Protein AF-A0A6P0R7S5-F1 (afdb_monomer_lite)

pLDDT: mean 88.48, std 10.62, range [42.62, 98.12]

Foldseek 3Di:
DDDDDDPVRVCVVCLVVCVVCVPVVDDPPVVVLVVVLVPPPDPDLAAEEEAEQCRVPPSVVVNCVVRVNYHYHYDDD

Sequence (77 aa):
MSKSVSVKKAFDSVAMQYDKLIRLWVPWYDELTQITINNLACKTNSPCILDLGCGTGNLSSAILDRYPKAKIHVVDV

Radius of gyration: 15.59 Å; chains: 1; bounding box: 28×15×57 Å

Secondary structure (DSSP, 8-state):
-PPPPPHHHHHHHHHHHHHHHHHHHSTTHHHHHHHHHHT---SSSS-EEEEET-TTSHHHHHHHHH-TT-EEEEE--

Structure (mmCIF, N/CA/C/O backbone):
data_AF-A0A6P0R7S5-F1
#
_entry.id   AF-A0A6P0R7S5-F1
#
loop_
_atom_site.group_PDB
_atom_site.id
_atom_site.type_symbol
_atom_site.label_atom_id
_atom_site.label_alt_id
_atom_site.label_comp_id
_atom_site.label_asym_id
_atom_site.label_entity_id
_atom_site.label_seq_id
_atom_site.pdbx_PDB_ins_code
_atom_site.Cartn_x
_atom_site.Cartn_y
_atom_site.Cartn_z
_atom_site.occupancy
_atom_site.B_iso_or_equiv
_atom_site.auth_seq_id
_atom_site.auth_comp_id
_atom_site.auth_asym_id
_atom_site.auth_atom_id
_atom_site.pdbx_PDB_model_num
ATOM 1 N N . MET A 1 1 ? 1.148 -1.232 -42.770 1.00 42.62 1 MET A N 1
ATOM 2 C CA . MET A 1 1 ? 1.047 -0.162 -41.751 1.00 42.62 1 MET A CA 1
ATOM 3 C C . MET A 1 1 ? 0.978 -0.828 -40.386 1.00 42.62 1 MET A C 1
ATOM 5 O O . MET A 1 1 ? 0.015 -1.549 -40.147 1.00 42.62 1 MET A O 1
ATOM 9 N N . SER A 1 2 ? 2.001 -0.697 -39.534 1.00 56.91 2 SER A N 1
ATOM 10 C CA . SER A 1 2 ? 1.907 -1.217 -38.164 1.00 56.91 2 SER A CA 1
ATOM 11 C C . SER A 1 2 ? 0.950 -0.321 -37.375 1.00 56.91 2 SER A C 1
ATOM 13 O O . SER A 1 2 ? 1.045 0.904 -37.421 1.00 56.91 2 SER A O 1
ATOM 15 N N . LYS A 1 3 ? -0.037 -0.921 -36.705 1.00 61.06 3 LYS A N 1
ATOM 16 C CA . LYS A 1 3 ? -0.889 -0.186 -35.764 1.00 61.06 3 LYS A CA 1
ATOM 17 C C . LYS A 1 3 ? -0.015 0.225 -34.582 1.00 61.06 3 LYS A C 1
ATOM 19 O O . LYS A 1 3 ? 0.562 -0.649 -33.938 1.00 61.06 3 LYS A O 1
ATOM 24 N N . SER A 1 4 ? 0.078 1.524 -34.298 1.00 73.12 4 SER A N 1
ATOM 25 C CA . SER A 1 4 ? 0.667 1.981 -33.043 1.00 73.12 4 SER A CA 1
ATOM 26 C C . SER A 1 4 ? -0.187 1.462 -31.885 1.00 73.12 4 SER A C 1
ATOM 28 O O . SER A 1 4 ? -1.418 1.548 -31.893 1.00 73.12 4 SER A O 1
ATOM 30 N N . VAL A 1 5 ? 0.467 0.840 -30.910 1.00 78.31 5 VAL A N 1
ATOM 31 C CA . VAL A 1 5 ? -0.178 0.418 -29.666 1.00 78.31 5 VAL A CA 1
ATOM 32 C C . VAL A 1 5 ? -0.445 1.676 -28.837 1.00 78.31 5 VAL A C 1
ATOM 34 O O . VAL A 1 5 ? 0.405 2.562 -28.768 1.00 78.31 5 VAL A O 1
ATOM 37 N N . SER A 1 6 ? -1.630 1.786 -28.230 1.00 86.88 6 SER A N 1
ATOM 38 C CA . SER A 1 6 ? -1.917 2.900 -27.321 1.00 86.88 6 SER A CA 1
ATOM 39 C C . SER A 1 6 ? -1.062 2.792 -26.057 1.00 86.88 6 SER A C 1
ATOM 41 O O . SER A 1 6 ? -0.787 1.684 -25.599 1.00 86.88 6 SER A O 1
ATOM 43 N N . VAL A 1 7 ? -0.693 3.930 -25.456 1.00 82.56 7 VAL A N 1
ATOM 44 C CA . VAL A 1 7 ? 0.102 3.969 -24.210 1.00 82.56 7 VAL A CA 1
ATOM 45 C C . VAL A 1 7 ? -0.513 3.070 -23.135 1.00 82.56 7 VAL A C 1
ATOM 47 O O . VAL A 1 7 ? 0.194 2.255 -22.553 1.00 82.56 7 VAL A O 1
ATOM 50 N N . LYS A 1 8 ? -1.842 3.123 -22.969 1.00 81.44 8 LYS A N 1
ATOM 51 C CA . LYS A 1 8 ? -2.573 2.252 -22.041 1.00 81.44 8 LYS A CA 1
ATOM 52 C C . LYS A 1 8 ? -2.354 0.763 -22.328 1.00 81.44 8 LYS A C 1
ATOM 54 O O . LYS A 1 8 ? -2.004 0.015 -21.432 1.00 81.44 8 LYS A O 1
ATOM 59 N N . LYS A 1 9 ? -2.490 0.325 -23.585 1.00 79.50 9 LYS A N 1
ATOM 60 C CA . LYS A 1 9 ? -2.294 -1.091 -23.945 1.00 79.50 9 LYS A CA 1
ATOM 61 C C . LYS A 1 9 ? -0.847 -1.549 -23.769 1.00 79.50 9 LYS A C 1
ATOM 63 O O . LYS A 1 9 ? -0.624 -2.699 -23.406 1.00 79.50 9 LYS A O 1
ATOM 68 N N . ALA A 1 10 ? 0.120 -0.674 -24.039 1.00 80.25 10 ALA A N 1
ATOM 69 C CA . ALA A 1 10 ? 1.528 -0.974 -23.807 1.00 80.25 10 ALA A CA 1
ATOM 70 C C . ALA A 1 10 ? 1.807 -1.127 -22.304 1.00 80.25 10 ALA A C 1
ATOM 72 O O . ALA A 1 10 ? 2.415 -2.117 -21.907 1.00 80.25 10 ALA A O 1
ATOM 73 N N . PHE A 1 11 ? 1.292 -0.210 -21.480 1.00 77.38 11 PHE A N 1
ATOM 74 C CA . PHE A 1 11 ? 1.391 -0.269 -20.022 1.00 77.38 11 PHE A CA 1
ATOM 75 C C . PHE A 1 11 ? 0.728 -1.530 -19.451 1.00 77.38 11 PHE A C 1
ATOM 77 O O . PHE A 1 11 ? 1.396 -2.310 -18.779 1.00 77.38 11 PHE A O 1
ATOM 84 N N . ASP A 1 12 ? -0.532 -1.800 -19.809 1.00 78.44 12 ASP A N 1
ATOM 85 C CA . ASP A 1 12 ? -1.291 -2.968 -19.333 1.00 78.44 12 ASP A CA 1
ATOM 86 C C . ASP A 1 12 ? -0.555 -4.292 -19.641 1.00 78.44 12 ASP A C 1
ATOM 88 O O . ASP A 1 12 ? -0.583 -5.229 -18.845 1.00 78.44 12 ASP A O 1
ATOM 92 N N . SER A 1 13 ? 0.161 -4.369 -20.773 1.00 81.00 13 SER A N 1
ATOM 93 C CA . SER A 1 13 ? 0.917 -5.569 -21.170 1.00 81.00 13 SER A CA 1
ATOM 94 C C . SER A 1 13 ? 2.150 -5.861 -20.303 1.00 81.00 13 SER A C 1
ATOM 96 O O . SER A 1 13 ? 2.593 -7.008 -20.233 1.00 81.00 13 SER A O 1
ATOM 98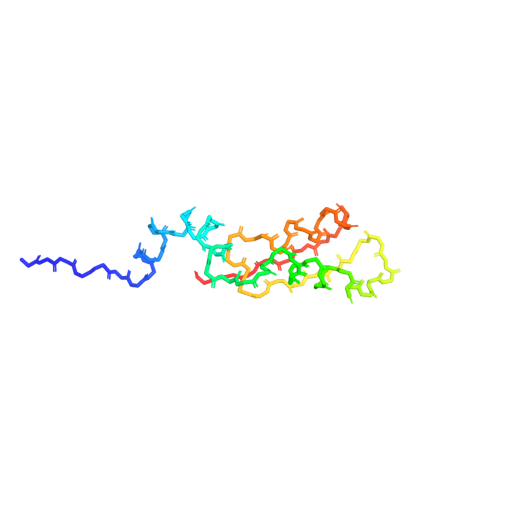 N N . VAL A 1 14 ? 2.690 -4.843 -19.624 1.00 76.44 14 VAL A N 1
ATOM 99 C CA . VAL A 1 14 ? 3.870 -4.954 -18.750 1.00 76.44 14 VAL A CA 1
ATOM 100 C C . VAL A 1 14 ? 3.537 -4.738 -17.273 1.00 76.44 14 VAL A C 1
ATOM 102 O O . VAL A 1 14 ? 4.376 -5.026 -16.422 1.00 76.44 14 VAL A O 1
ATOM 105 N N . ALA A 1 15 ? 2.317 -4.299 -16.947 1.00 73.69 15 ALA A N 1
ATOM 106 C CA . ALA A 1 15 ? 1.868 -3.993 -15.589 1.00 73.69 15 ALA A CA 1
ATOM 107 C C . ALA A 1 15 ? 2.055 -5.174 -14.614 1.00 73.69 15 ALA A C 1
ATOM 109 O O . ALA A 1 15 ? 2.526 -4.991 -13.497 1.00 73.69 15 ALA A O 1
ATOM 110 N N . MET A 1 16 ? 1.808 -6.414 -15.057 1.00 68.19 16 MET A N 1
ATOM 111 C CA . MET A 1 16 ? 2.066 -7.609 -14.231 1.00 68.19 16 MET A CA 1
ATOM 112 C C . MET A 1 16 ? 3.554 -7.840 -13.924 1.00 68.19 16 MET A C 1
ATOM 114 O O . MET A 1 16 ? 3.896 -8.466 -12.923 1.00 68.19 16 MET A O 1
ATOM 118 N N . GLN A 1 17 ? 4.459 -7.385 -14.792 1.00 75.56 17 GLN A N 1
ATOM 119 C CA . GLN A 1 17 ? 5.900 -7.450 -14.529 1.00 75.56 17 GLN A CA 1
ATOM 120 C C . GLN A 1 17 ? 6.349 -6.283 -13.645 1.00 75.56 17 GLN A C 1
ATOM 122 O O . GLN A 1 17 ? 7.315 -6.421 -12.895 1.00 75.56 17 GLN A O 1
ATOM 127 N N . TYR A 1 18 ? 5.620 -5.167 -13.687 1.00 72.56 18 TYR A N 1
ATOM 128 C CA . TYR A 1 18 ? 5.881 -3.962 -12.905 1.00 72.56 18 TYR A CA 1
ATOM 129 C C . TYR A 1 18 ? 5.942 -4.236 -11.400 1.00 72.56 18 TYR A C 1
ATOM 131 O O . TYR A 1 18 ? 6.845 -3.726 -10.746 1.00 72.56 18 TYR A O 1
ATOM 139 N N . ASP A 1 19 ? 5.091 -5.116 -10.865 1.00 69.62 19 ASP A N 1
ATOM 140 C CA . ASP A 1 19 ? 5.128 -5.499 -9.441 1.00 69.62 19 ASP A CA 1
ATOM 141 C C . ASP A 1 19 ? 6.466 -6.100 -9.004 1.00 69.62 19 ASP A C 1
ATOM 143 O O . ASP A 1 19 ? 6.917 -5.908 -7.874 1.00 69.62 19 ASP A O 1
ATOM 147 N N . LYS A 1 20 ? 7.134 -6.822 -9.906 1.00 76.31 20 LYS A N 1
ATOM 148 C CA . LYS A 1 20 ? 8.455 -7.405 -9.641 1.00 76.31 20 LYS A CA 1
ATOM 149 C C . LYS A 1 20 ? 9.572 -6.397 -9.888 1.00 76.31 20 LYS A C 1
ATOM 151 O O . LYS A 1 20 ? 10.578 -6.413 -9.185 1.00 76.31 20 LYS A O 1
ATOM 156 N N . LEU A 1 21 ? 9.394 -5.524 -10.876 1.00 83.81 21 LEU A N 1
ATOM 157 C CA . LEU A 1 21 ? 10.396 -4.540 -11.282 1.00 83.81 21 LEU A CA 1
ATOM 158 C C . LEU A 1 21 ? 10.453 -3.333 -10.343 1.00 83.81 21 LEU A C 1
ATOM 160 O O . LEU A 1 21 ? 11.531 -2.788 -10.132 1.00 83.81 21 LEU A O 1
ATOM 164 N N . ILE A 1 22 ? 9.338 -2.944 -9.721 1.00 86.38 22 ILE A N 1
ATOM 165 C CA . ILE A 1 22 ? 9.289 -1.766 -8.848 1.00 86.38 22 ILE A CA 1
ATOM 166 C C . ILE A 1 22 ? 10.239 -1.902 -7.655 1.00 86.38 22 ILE A C 1
ATOM 168 O O . ILE A 1 22 ? 10.913 -0.942 -7.302 1.00 86.38 22 ILE A O 1
ATOM 172 N N . ARG A 1 23 ? 10.389 -3.118 -7.114 1.00 86.38 23 ARG A N 1
ATOM 173 C CA . ARG A 1 23 ? 11.344 -3.433 -6.039 1.00 86.38 23 ARG A CA 1
ATOM 174 C C . ARG A 1 23 ? 12.806 -3.333 -6.484 1.00 86.38 23 ARG A C 1
ATOM 176 O O . ARG A 1 23 ? 13.675 -3.111 -5.652 1.00 86.38 23 ARG A O 1
ATOM 183 N N . LEU A 1 24 ? 13.084 -3.509 -7.778 1.00 87.69 24 LEU A N 1
ATOM 184 C CA . LEU A 1 24 ? 14.424 -3.345 -8.353 1.00 87.69 24 LEU A CA 1
ATOM 185 C C . LEU A 1 24 ? 14.730 -1.880 -8.683 1.00 87.69 24 LEU A C 1
ATOM 187 O O . LEU A 1 24 ? 15.882 -1.463 -8.608 1.00 87.69 24 LEU A O 1
ATOM 191 N N 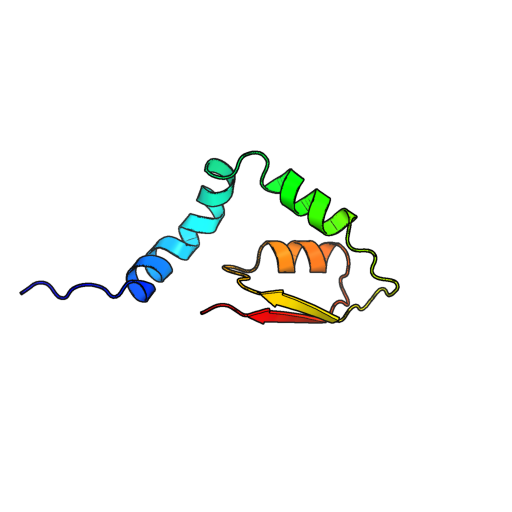. TRP A 1 25 ? 13.717 -1.111 -9.083 1.00 89.44 25 TRP A N 1
ATOM 192 C CA . TRP A 1 25 ? 13.884 0.271 -9.540 1.00 89.44 25 TRP A CA 1
ATOM 193 C C . TRP A 1 25 ? 13.757 1.310 -8.438 1.00 89.44 25 TRP A C 1
ATOM 195 O O . TRP A 1 25 ? 14.368 2.370 -8.545 1.00 89.44 25 TRP A O 1
ATOM 205 N N . VAL A 1 26 ? 12.967 1.028 -7.404 1.00 89.12 26 VAL A N 1
ATOM 206 C CA . VAL A 1 26 ? 12.773 1.915 -6.261 1.00 89.12 26 VAL A CA 1
ATOM 207 C C . VAL A 1 26 ? 13.600 1.369 -5.098 1.00 89.12 26 VAL A C 1
ATOM 209 O O . VAL A 1 26 ? 13.218 0.358 -4.502 1.00 89.12 26 VAL A O 1
ATOM 212 N N . PRO A 1 27 ? 14.736 2.008 -4.759 1.00 92.69 27 PRO A N 1
ATOM 213 C CA . PRO A 1 27 ? 15.501 1.643 -3.578 1.00 92.69 27 PRO A CA 1
ATOM 214 C C . PRO A 1 27 ? 14.614 1.696 -2.338 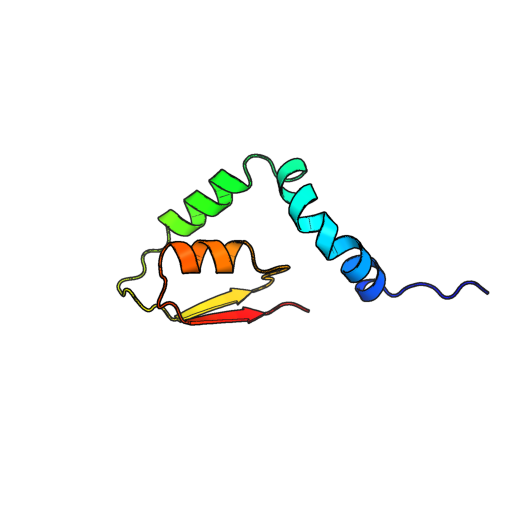1.00 92.69 27 PRO A C 1
ATOM 216 O O . PRO A 1 27 ? 13.860 2.652 -2.154 1.00 92.69 27 PRO A O 1
ATOM 219 N N . TRP A 1 28 ? 14.723 0.670 -1.496 1.00 93.69 28 TRP A N 1
ATOM 220 C CA . TRP A 1 28 ? 13.979 0.561 -0.240 1.00 93.69 28 TRP A CA 1
ATOM 221 C C . TRP A 1 28 ? 12.452 0.639 -0.398 1.00 93.69 28 TRP A C 1
ATOM 223 O O . TRP A 1 28 ? 11.758 1.229 0.428 1.00 93.69 28 TRP A O 1
ATOM 233 N N . TYR A 1 29 ? 11.908 0.077 -1.483 1.00 92.44 29 TYR A N 1
ATOM 234 C CA . TYR A 1 29 ? 10.465 0.080 -1.750 1.00 92.44 29 TYR A CA 1
ATOM 235 C C . TYR A 1 29 ? 9.635 -0.508 -0.596 1.00 92.44 29 TYR A C 1
ATOM 237 O O . TYR A 1 29 ? 8.570 0.014 -0.254 1.00 92.44 29 TYR A O 1
ATOM 245 N N . ASP A 1 30 ? 10.129 -1.584 0.018 1.00 91.69 30 ASP A N 1
ATOM 246 C CA . ASP A 1 30 ? 9.453 -2.221 1.146 1.00 91.69 30 ASP A CA 1
ATOM 247 C C . ASP A 1 30 ? 9.491 -1.340 2.390 1.00 91.69 30 ASP A C 1
ATOM 249 O O . ASP A 1 30 ? 8.467 -1.166 3.045 1.00 91.69 30 ASP A O 1
ATOM 253 N N . GLU A 1 31 ? 10.636 -0.738 2.705 1.00 95.31 31 GLU A N 1
ATOM 254 C CA . GLU A 1 31 ? 10.772 0.173 3.836 1.00 95.31 31 GLU A CA 1
ATOM 255 C C . GLU A 1 31 ? 9.931 1.430 3.634 1.00 95.31 31 GLU A C 1
ATOM 257 O O . GLU A 1 31 ? 9.279 1.876 4.575 1.00 95.31 31 GLU A O 1
ATOM 262 N N . LEU A 1 32 ? 9.883 1.969 2.413 1.00 94.19 32 LEU A N 1
ATOM 263 C CA . LEU A 1 32 ? 9.001 3.076 2.058 1.00 94.19 32 LEU A CA 1
ATOM 264 C C . LEU A 1 32 ? 7.545 2.702 2.339 1.00 94.19 32 LEU A C 1
ATOM 266 O O . LEU A 1 32 ? 6.857 3.430 3.052 1.00 94.19 32 LEU A O 1
ATOM 270 N N . THR A 1 33 ? 7.108 1.536 1.858 1.00 93.94 33 THR A N 1
ATOM 271 C CA . THR A 1 33 ? 5.753 1.029 2.106 1.00 93.94 33 THR A CA 1
ATOM 272 C C . THR A 1 33 ? 5.495 0.884 3.606 1.00 93.94 33 THR A C 1
ATOM 274 O O . THR A 1 33 ? 4.495 1.386 4.113 1.00 93.94 33 THR A O 1
ATOM 277 N N . GLN A 1 34 ? 6.415 0.270 4.351 1.00 94.81 34 GLN A N 1
ATOM 278 C CA . GLN A 1 34 ? 6.263 0.060 5.791 1.00 94.81 34 GLN A CA 1
ATOM 279 C C . GLN A 1 34 ? 6.224 1.364 6.584 1.00 94.81 34 GLN A C 1
ATOM 281 O O . GLN A 1 34 ? 5.408 1.512 7.492 1.00 94.81 34 GLN A O 1
ATOM 286 N N . ILE A 1 35 ? 7.067 2.338 6.242 1.00 96.12 35 ILE A N 1
ATOM 287 C CA . ILE A 1 35 ? 7.041 3.665 6.859 1.00 96.12 35 ILE A CA 1
ATOM 288 C C . ILE A 1 35 ? 5.698 4.338 6.574 1.00 96.12 35 ILE A C 1
ATOM 290 O O . ILE A 1 35 ? 5.114 4.909 7.496 1.00 96.12 35 ILE A O 1
ATOM 294 N N . THR A 1 36 ? 5.166 4.239 5.353 1.00 94.75 36 THR A N 1
ATOM 295 C CA . THR A 1 36 ? 3.826 4.749 5.033 1.00 94.75 36 THR A CA 1
ATOM 296 C C . THR A 1 36 ? 2.765 4.112 5.930 1.00 94.75 36 THR A C 1
ATOM 298 O O . THR A 1 36 ? 2.009 4.844 6.565 1.00 94.75 36 THR A O 1
ATOM 301 N N . ILE A 1 37 ? 2.749 2.779 6.059 1.00 94.81 37 ILE A N 1
ATOM 302 C CA . ILE A 1 37 ? 1.791 2.065 6.919 1.00 94.81 37 ILE A CA 1
ATOM 303 C C . ILE A 1 37 ? 1.938 2.464 8.391 1.00 94.81 37 ILE A C 1
ATOM 305 O O . ILE A 1 37 ? 0.941 2.739 9.057 1.00 94.81 37 ILE A O 1
ATOM 309 N N . ASN A 1 38 ? 3.166 2.538 8.906 1.00 93.81 38 ASN A N 1
ATOM 310 C CA . ASN A 1 38 ? 3.435 2.868 10.307 1.00 93.81 38 ASN A CA 1
ATOM 311 C C . ASN A 1 38 ? 3.014 4.295 10.675 1.00 93.81 38 ASN A C 1
ATOM 313 O O . ASN A 1 38 ? 2.657 4.552 11.824 1.00 93.81 38 ASN A O 1
ATOM 317 N N . ASN A 1 39 ? 3.030 5.216 9.710 1.00 95.31 39 ASN A N 1
ATOM 318 C CA . ASN A 1 39 ? 2.587 6.593 9.909 1.00 95.31 39 ASN A CA 1
ATOM 319 C C . ASN A 1 39 ? 1.069 6.779 9.749 1.00 95.31 39 ASN A C 1
ATOM 321 O O . ASN A 1 39 ? 0.566 7.880 9.985 1.00 95.31 39 ASN A O 1
ATOM 325 N N . LEU A 1 40 ? 0.310 5.734 9.392 1.00 93.62 40 LEU A N 1
ATOM 326 C CA . LEU A 1 40 ? -1.149 5.806 9.392 1.00 93.62 40 LEU A CA 1
ATOM 327 C C . LEU A 1 40 ? -1.666 5.929 10.830 1.00 93.62 40 LEU A C 1
ATOM 329 O O . LEU A 1 40 ? -1.818 4.955 11.562 1.00 93.62 40 LEU A O 1
ATOM 333 N N . ALA A 1 41 ? -1.994 7.152 11.238 1.00 89.75 41 ALA A N 1
ATOM 334 C CA . ALA A 1 41 ? -2.549 7.453 12.556 1.00 89.75 41 ALA A CA 1
ATOM 335 C C . ALA A 1 41 ? -4.079 7.247 12.613 1.00 89.75 41 ALA A C 1
ATOM 337 O O . ALA A 1 41 ? -4.825 8.084 13.134 1.00 89.75 41 ALA A O 1
ATOM 338 N N . CYS A 1 42 ? -4.580 6.144 12.046 1.00 93.44 42 CYS A N 1
ATOM 339 C CA . CYS A 1 42 ? -6.007 5.838 12.061 1.00 93.44 42 CYS A CA 1
ATOM 340 C C . CYS A 1 42 ? -6.470 5.526 13.494 1.00 93.44 42 CYS A C 1
ATOM 342 O O . CYS A 1 42 ? -6.004 4.579 14.121 1.00 93.44 42 CYS A O 1
ATOM 344 N N . LYS A 1 43 ? -7.440 6.296 14.004 1.00 92.12 43 LYS A N 1
ATOM 345 C CA . LYS A 1 43 ? -7.995 6.143 15.366 1.00 92.12 43 LYS A CA 1
ATOM 346 C C . LYS A 1 43 ? -8.987 4.978 15.516 1.00 92.12 43 LYS A C 1
ATOM 348 O O . LYS A 1 43 ? -9.556 4.792 16.586 1.00 92.12 43 LYS A O 1
ATOM 353 N N . THR A 1 44 ? -9.245 4.237 14.442 1.00 94.31 44 THR A N 1
ATOM 354 C CA . THR A 1 44 ? -10.231 3.152 14.379 1.00 94.31 44 THR A CA 1
ATOM 355 C C . THR A 1 44 ? -9.631 1.927 13.701 1.00 94.31 44 THR A C 1
ATOM 357 O O . THR A 1 44 ? -8.750 2.048 12.851 1.00 94.31 44 THR A O 1
ATOM 360 N N . ASN A 1 45 ? -10.158 0.751 14.040 1.00 92.00 45 ASN A N 1
ATOM 361 C CA . ASN A 1 45 ? -9.781 -0.519 13.423 1.00 92.00 45 ASN A CA 1
ATOM 362 C C . ASN A 1 45 ? -10.441 -0.741 12.049 1.00 92.00 45 ASN A C 1
ATOM 364 O O . ASN A 1 45 ? -10.105 -1.708 11.372 1.00 92.00 45 ASN A O 1
ATOM 368 N N . SER A 1 46 ? -11.378 0.125 11.643 1.00 97.00 46 SER A N 1
ATOM 369 C CA . SER A 1 46 ? -12.086 0.066 10.355 1.00 97.00 46 SER A CA 1
ATOM 370 C C . SER A 1 46 ? -12.059 1.421 9.626 1.00 97.00 46 SER A C 1
ATOM 372 O O . SER A 1 46 ? -13.108 2.053 9.463 1.00 97.00 46 SER A O 1
ATOM 374 N N . PRO A 1 47 ? -10.874 1.943 9.260 1.00 97.31 47 PRO A N 1
ATOM 375 C CA . PRO A 1 47 ? -10.773 3.236 8.593 1.00 97.31 47 PRO A CA 1
ATOM 376 C C . PRO A 1 47 ? -11.340 3.181 7.168 1.00 97.31 47 PRO A C 1
ATOM 378 O O . PRO A 1 47 ? -11.299 2.142 6.510 1.00 97.31 47 PRO A O 1
ATOM 381 N N . CYS A 1 48 ? -11.837 4.318 6.680 1.00 97.56 48 CYS A N 1
ATOM 382 C CA . CYS A 1 48 ? -12.144 4.516 5.264 1.00 97.56 48 CYS A CA 1
ATOM 383 C C . CYS A 1 48 ? -10.958 5.231 4.613 1.00 97.56 48 CYS A C 1
ATOM 385 O O . CYS A 1 48 ? -10.617 6.336 5.033 1.00 97.56 48 CYS A O 1
ATOM 387 N N . ILE A 1 49 ? -10.330 4.602 3.622 1.00 96.56 49 ILE A N 1
ATOM 388 C CA . ILE A 1 49 ? -9.103 5.090 2.978 1.00 96.56 49 ILE A CA 1
ATOM 389 C C . ILE A 1 49 ? -9.339 5.203 1.470 1.00 96.56 49 ILE A C 1
ATOM 391 O O . ILE A 1 49 ? -10.018 4.364 0.881 1.00 96.56 49 ILE A O 1
ATOM 395 N N . LEU A 1 50 ? -8.792 6.252 0.859 1.00 97.12 50 LEU A N 1
ATOM 396 C CA . LEU A 1 50 ? -8.771 6.459 -0.586 1.00 97.12 50 LEU A CA 1
ATOM 397 C C . LEU A 1 50 ? -7.324 6.317 -1.074 1.00 97.12 50 LEU A C 1
ATOM 399 O O . LEU A 1 50 ? -6.470 7.094 -0.652 1.00 97.12 50 LEU A O 1
ATOM 403 N N . ASP A 1 51 ? -7.071 5.335 -1.936 1.00 96.12 51 ASP A N 1
ATOM 404 C CA . ASP A 1 51 ? -5.777 5.084 -2.578 1.00 96.12 51 ASP A CA 1
ATOM 405 C C . ASP A 1 51 ? -5.837 5.579 -4.032 1.00 96.12 51 ASP A C 1
ATOM 407 O O . ASP A 1 51 ? -6.588 5.045 -4.854 1.00 96.12 51 ASP A O 1
ATOM 411 N N . LEU A 1 52 ? -5.110 6.662 -4.316 1.00 96.00 52 LEU A N 1
ATOM 412 C CA . LEU A 1 52 ? -5.098 7.347 -5.609 1.00 96.00 52 LEU A CA 1
ATOM 413 C C . LEU A 1 52 ? -3.841 6.973 -6.387 1.00 96.00 52 LEU A C 1
ATOM 415 O O . LEU A 1 52 ? -2.735 7.163 -5.886 1.00 96.00 52 LEU A O 1
ATOM 419 N N . GLY A 1 53 ? -4.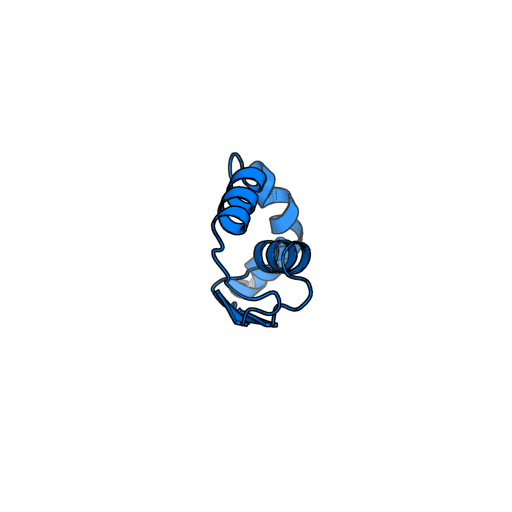009 6.527 -7.631 1.00 92.12 53 GLY A N 1
ATOM 420 C CA . GLY A 1 53 ? -2.900 5.959 -8.396 1.00 92.12 53 GLY A CA 1
ATOM 421 C C . GLY A 1 53 ? -2.450 4.638 -7.777 1.00 92.12 53 GLY A C 1
ATOM 422 O O . GLY A 1 53 ? -1.255 4.420 -7.577 1.00 92.12 53 GLY A O 1
ATOM 423 N N . CYS A 1 54 ? -3.417 3.794 -7.400 1.00 92.62 54 CYS A N 1
ATOM 424 C CA . CYS A 1 54 ? -3.156 2.571 -6.645 1.00 92.62 54 CYS A CA 1
ATOM 425 C C . CYS A 1 54 ? -2.322 1.547 -7.433 1.00 92.62 54 CYS A C 1
ATOM 427 O O . CYS A 1 54 ? -1.830 0.576 -6.854 1.00 92.62 54 CYS A O 1
ATOM 429 N N . GLY A 1 55 ? -2.181 1.732 -8.749 1.00 89.56 55 GLY A N 1
ATOM 430 C CA . GLY A 1 55 ? -1.576 0.786 -9.666 1.00 89.56 55 GLY A CA 1
ATOM 431 C C . GLY A 1 55 ? -2.226 -0.583 -9.510 1.00 89.56 55 GLY A C 1
ATOM 432 O O . GLY A 1 55 ? -3.444 -0.738 -9.587 1.00 89.56 55 GLY A O 1
ATOM 433 N N . THR A 1 56 ? -1.399 -1.579 -9.222 1.00 88.56 56 THR A N 1
ATOM 434 C CA . THR A 1 56 ? -1.793 -2.968 -8.947 1.00 88.56 56 THR A CA 1
ATOM 435 C C . THR A 1 56 ? -2.325 -3.198 -7.526 1.00 88.56 56 THR A C 1
ATOM 437 O O . THR A 1 56 ? -2.828 -4.280 -7.233 1.00 88.56 56 THR A O 1
ATOM 440 N N . GLY A 1 57 ? -2.258 -2.196 -6.640 1.00 91.88 57 GLY A N 1
ATOM 441 C CA . GLY A 1 57 ? -2.847 -2.233 -5.299 1.00 91.88 57 GLY A CA 1
ATOM 442 C C . GLY A 1 57 ? -1.912 -2.685 -4.171 1.00 91.88 57 GLY A C 1
ATOM 443 O O . GLY A 1 57 ? -2.397 -3.011 -3.088 1.00 91.88 57 GLY A O 1
ATOM 444 N N . ASN A 1 58 ? -0.589 -2.691 -4.372 1.00 92.19 58 ASN A N 1
ATOM 445 C CA . ASN A 1 58 ? 0.377 -3.158 -3.360 1.00 92.19 58 ASN A CA 1
ATOM 446 C C . ASN A 1 58 ? 0.257 -2.416 -2.015 1.00 92.19 58 ASN A C 1
ATOM 448 O O . ASN A 1 58 ? 0.241 -3.052 -0.959 1.00 92.19 58 ASN A O 1
ATOM 452 N N . LEU A 1 59 ? 0.123 -1.083 -2.038 1.00 94.44 59 LEU A N 1
ATOM 453 C CA . LEU A 1 59 ? -0.051 -0.290 -0.816 1.00 94.44 59 LEU A CA 1
ATOM 454 C C . LEU A 1 59 ? -1.390 -0.603 -0.140 1.00 94.44 59 LEU A C 1
ATOM 456 O O . LEU A 1 59 ? -1.423 -0.871 1.058 1.00 94.44 59 LEU A O 1
ATOM 460 N N . SER A 1 60 ? -2.481 -0.635 -0.908 1.00 96.25 60 SER A N 1
ATOM 461 C CA . SER A 1 60 ? -3.802 -1.042 -0.420 1.00 96.25 60 SER A CA 1
ATOM 462 C C . SER A 1 60 ? -3.786 -2.414 0.263 1.00 96.25 60 SER A C 1
ATOM 464 O O . SER A 1 60 ? -4.380 -2.570 1.330 1.00 96.25 60 SER A O 1
ATOM 466 N N . SER A 1 61 ? -3.066 -3.393 -0.295 1.00 95.75 61 SER A N 1
ATOM 467 C CA . SER A 1 61 ? -2.892 -4.708 0.333 1.00 95.75 61 SER A CA 1
ATOM 468 C C . SER A 1 61 ? -2.175 -4.601 1.681 1.00 95.75 61 SER A C 1
ATOM 470 O O . SER A 1 61 ? -2.677 -5.112 2.679 1.00 95.75 61 SER A O 1
ATOM 472 N N . ALA A 1 62 ? -1.056 -3.873 1.747 1.00 95.75 62 ALA A N 1
ATOM 473 C CA . ALA A 1 62 ? -0.313 -3.680 2.995 1.00 95.75 62 ALA A CA 1
ATOM 474 C C . ALA A 1 62 ? -1.138 -2.940 4.071 1.00 95.75 62 ALA A C 1
ATOM 476 O O . ALA A 1 62 ? -1.026 -3.221 5.266 1.00 95.75 62 ALA A O 1
ATOM 477 N N . ILE A 1 63 ? -2.014 -2.016 3.661 1.00 96.44 63 ILE A N 1
ATOM 478 C CA . ILE A 1 63 ? -2.969 -1.358 4.562 1.00 96.44 63 ILE A CA 1
ATOM 479 C C . ILE A 1 63 ? -3.967 -2.371 5.128 1.00 96.44 63 ILE A C 1
ATOM 481 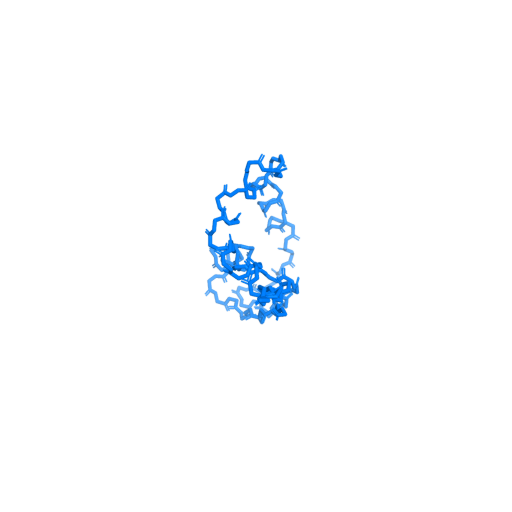O O . ILE A 1 63 ? -4.246 -2.322 6.327 1.00 96.44 63 ILE A O 1
ATOM 485 N N . LEU A 1 64 ? -4.501 -3.282 4.306 1.00 96.88 64 LEU A N 1
ATOM 486 C CA . LEU A 1 64 ? -5.433 -4.322 4.760 1.00 96.88 64 LEU A CA 1
ATOM 487 C C . LEU A 1 64 ? -4.771 -5.316 5.717 1.00 96.88 64 LEU A C 1
ATOM 489 O O . LEU A 1 64 ? -5.417 -5.734 6.675 1.00 96.88 64 LEU A O 1
ATOM 493 N N . ASP A 1 65 ? -3.485 -5.620 5.539 1.00 96.31 65 ASP A N 1
ATOM 494 C CA . ASP A 1 65 ? -2.740 -6.446 6.496 1.00 96.31 65 ASP A CA 1
ATOM 495 C C . ASP A 1 65 ? -2.691 -5.787 7.888 1.00 96.31 65 ASP A C 1
ATOM 497 O O . ASP A 1 65 ? -2.851 -6.453 8.914 1.00 96.31 65 ASP A O 1
ATOM 501 N N . ARG A 1 66 ? -2.531 -4.454 7.944 1.00 95.19 66 ARG A N 1
ATOM 502 C CA . ARG A 1 66 ? -2.504 -3.689 9.205 1.00 95.19 66 ARG A CA 1
ATOM 503 C C . ARG A 1 66 ? -3.892 -3.401 9.783 1.00 95.19 66 ARG A C 1
ATOM 505 O O . ARG A 1 66 ? -4.048 -3.390 11.010 1.00 95.19 66 ARG A O 1
ATOM 512 N N . TYR A 1 67 ? -4.871 -3.144 8.917 1.00 96.69 67 TYR A N 1
ATOM 513 C CA . TYR A 1 67 ? -6.259 -2.813 9.235 1.00 96.69 67 TYR A CA 1
ATOM 514 C C . TYR A 1 67 ? -7.221 -3.726 8.455 1.00 96.69 67 TYR A C 1
ATOM 516 O O . TYR A 1 67 ? -7.854 -3.278 7.497 1.00 96.69 67 TYR A O 1
ATOM 524 N N . PRO A 1 68 ? -7.430 -4.982 8.893 1.00 96.81 68 PRO A N 1
ATOM 525 C CA . PRO A 1 68 ? -8.214 -5.962 8.129 1.00 96.81 68 PRO A CA 1
ATOM 526 C C . PRO A 1 68 ? -9.687 -5.597 7.906 1.00 96.81 68 PRO A C 1
ATOM 528 O O . PRO A 1 68 ? -10.365 -6.211 7.090 1.00 96.81 68 PRO A O 1
ATOM 531 N N . LYS A 1 69 ? -10.212 -4.616 8.652 1.00 97.75 69 LYS A N 1
ATOM 532 C CA . LYS A 1 69 ? -11.585 -4.103 8.512 1.00 97.75 69 LYS A CA 1
ATOM 533 C C . LYS A 1 69 ? -11.643 -2.750 7.798 1.00 97.75 69 LYS A C 1
ATOM 535 O O . LYS A 1 69 ? -12.692 -2.106 7.821 1.00 97.75 69 LYS A O 1
ATOM 540 N N . ALA A 1 70 ? -10.530 -2.272 7.242 1.00 97.75 70 ALA A N 1
ATOM 541 C CA . ALA A 1 70 ? -10.517 -1.036 6.479 1.00 97.75 70 ALA A CA 1
ATOM 542 C C . ALA A 1 70 ? -11.393 -1.168 5.233 1.00 97.75 70 ALA A C 1
ATOM 544 O O . ALA A 1 70 ? -11.414 -2.199 4.562 1.00 97.75 70 ALA A O 1
ATOM 545 N N . LYS A 1 71 ? -12.099 -0.090 4.905 1.00 98.12 71 LYS A N 1
ATOM 546 C CA . LYS A 1 71 ? -12.755 0.063 3.613 1.00 98.12 71 LYS A CA 1
ATOM 547 C C . LYS A 1 71 ? -11.849 0.911 2.737 1.00 98.12 71 LYS A C 1
ATOM 549 O O . LYS A 1 71 ? -11.692 2.103 2.998 1.00 98.12 71 LYS A O 1
ATOM 554 N N . ILE A 1 72 ? -11.265 0.300 1.715 1.00 97.75 72 ILE A N 1
ATOM 555 C CA . ILE A 1 72 ? -10.358 0.995 0.804 1.00 97.75 72 ILE A CA 1
ATOM 556 C C . ILE A 1 72 ? -11.061 1.227 -0.528 1.00 97.75 72 ILE A C 1
ATOM 558 O O . ILE A 1 72 ? -11.586 0.301 -1.144 1.00 97.75 72 ILE A O 1
ATOM 562 N N . HIS A 1 73 ? -11.090 2.484 -0.951 1.00 97.56 73 HIS A N 1
ATOM 563 C CA . HIS A 1 73 ? -11.474 2.885 -2.293 1.00 97.56 73 HIS A CA 1
ATOM 564 C C . HIS A 1 73 ? -10.198 3.043 -3.116 1.00 97.56 73 HIS A C 1
ATOM 566 O O . HIS A 1 73 ? -9.373 3.893 -2.796 1.00 97.56 73 HIS A O 1
ATOM 572 N N . VAL A 1 74 ? -10.040 2.217 -4.147 1.00 96.69 74 VAL A N 1
ATOM 573 C CA . VAL A 1 74 ? -8.871 2.221 -5.034 1.00 96.69 74 VAL A CA 1
ATOM 574 C C . VAL A 1 74 ? -9.229 2.882 -6.360 1.00 96.69 74 VAL A C 1
ATOM 576 O O . VAL A 1 74 ? -10.299 2.611 -6.912 1.00 96.69 74 VAL A O 1
ATOM 579 N N . VAL A 1 75 ? -8.374 3.782 -6.845 1.00 95.75 75 VAL A N 1
ATOM 580 C CA . VAL A 1 75 ? -8.591 4.519 -8.096 1.00 95.75 75 VAL A CA 1
ATOM 581 C C . VAL A 1 75 ? -7.302 4.545 -8.912 1.00 95.75 75 VAL A C 1
ATOM 583 O O . VAL A 1 75 ? -6.283 5.053 -8.448 1.00 95.75 75 VAL A O 1
ATOM 586 N N . ASP A 1 76 ? -7.386 4.057 -10.147 1.00 89.62 76 ASP A N 1
ATOM 587 C CA . ASP A 1 76 ? -6.348 4.147 -11.180 1.00 89.62 76 ASP A CA 1
ATOM 588 C C . ASP A 1 76 ? -7.006 4.312 -12.569 1.00 89.62 76 ASP A C 1
ATOM 590 O O . ASP A 1 76 ? -8.232 4.191 -12.677 1.00 89.62 76 ASP A O 1
ATOM 594 N N . VAL A 1 77 ? 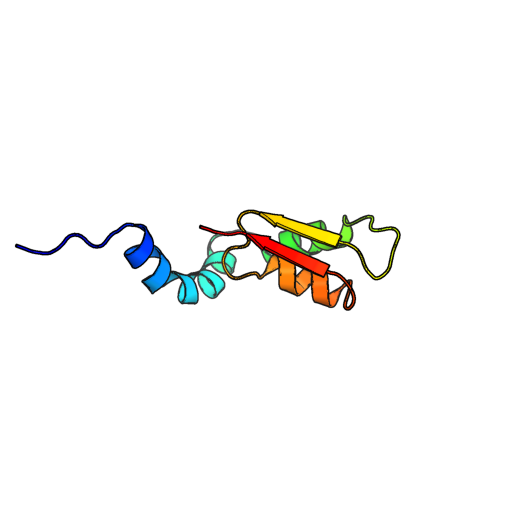-6.229 4.646 -13.606 1.00 83.75 77 VAL A N 1
ATOM 595 C CA . VAL A 1 77 ? -6.712 5.090 -14.940 1.00 83.75 77 VAL A CA 1
ATOM 596 C C . VAL A 1 77 ? -6.695 4.017 -16.035 1.00 83.75 77 VAL A C 1
ATOM 598 O O . VAL A 1 77 ? -5.891 3.064 -15.988 1.00 83.75 77 VAL A O 1
#